Protein AF-A0A9X4MTL9-F1 (afdb_monomer_lite)

pLDDT: mean 77.8, std 8.4, range [41.0, 86.94]

Organism: Streptococcus suis (NCBI:txid1307)

Foldseek 3Di:
DDLVVLLVVLVVLVVVVVVVPDDPQVSLVVNLVSLVVCCVPVQLVVQVVPDPDDSDSVCCVPPPVVVVSNVCSSVVPD

Secondary structure (DSSP, 8-state):
--HHHHHHHHHHHHHHHHHT-S-HHHHHHHHHHHHHHHTTSHHHHHHHHT-SS--SHHHHHH-HHHHHHHHHHHHS--

Sequence (78 aa):
MSKQQIMKRLKAIELALTNKEYNHEEIIAEWLAMVRHMVCYPEIEEQLEKMPYEINFHTFAENKEFRELIKTILTEEN

Structure (mmCIF, N/CA/C/O backbone):
data_AF-A0A9X4MTL9-F1
#
_entry.id   AF-A0A9X4MTL9-F1
#
loop_
_atom_site.group_PDB
_atom_site.id
_atom_site.type_symbol
_atom_site.label_atom_id
_atom_site.label_alt_id
_atom_site.label_comp_id
_atom_site.label_asym_id
_atom_site.label_entity_id
_atom_site.label_seq_id
_atom_site.pdbx_PDB_ins_code
_atom_site.Cartn_x
_atom_site.Cartn_y
_atom_site.C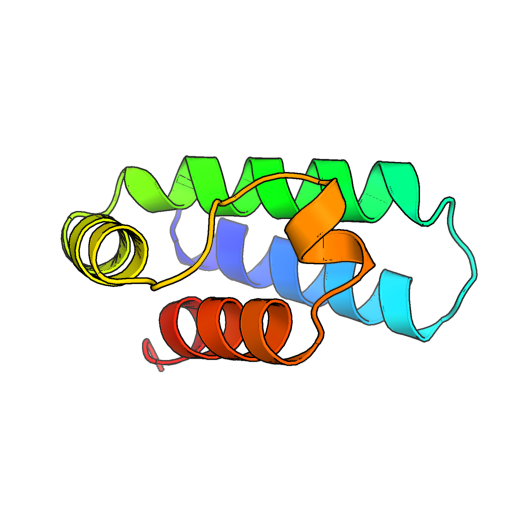artn_z
_atom_site.occupancy
_atom_site.B_iso_or_equiv
_atom_site.auth_seq_id
_atom_site.auth_comp_id
_atom_site.auth_asym_id
_atom_site.auth_atom_id
_atom_site.pdbx_PDB_model_num
ATOM 1 N N . MET A 1 1 ? 5.593 -12.060 10.547 1.00 65.94 1 MET A N 1
ATOM 2 C CA . MET A 1 1 ? 6.484 -10.881 10.641 1.00 65.94 1 MET A CA 1
ATOM 3 C C . MET A 1 1 ? 5.857 -9.898 11.604 1.00 65.94 1 MET A C 1
ATOM 5 O O . MET A 1 1 ? 4.636 -9.835 11.647 1.00 65.94 1 MET A O 1
ATOM 9 N N . SER A 1 2 ? 6.656 -9.171 12.378 1.00 79.31 2 SER A N 1
ATOM 10 C CA . SER A 1 2 ? 6.136 -8.044 13.156 1.00 79.31 2 SER A CA 1
ATOM 11 C C . SER A 1 2 ? 5.857 -6.845 12.244 1.00 79.31 2 SER A C 1
ATOM 13 O O . SER A 1 2 ? 6.489 -6.702 11.194 1.00 79.31 2 SER A O 1
ATOM 15 N N . LYS A 1 3 ? 4.962 -5.948 12.670 1.00 72.69 3 LYS A N 1
ATOM 16 C CA . LYS A 1 3 ? 4.624 -4.701 11.962 1.00 72.69 3 LYS A CA 1
ATOM 17 C C . LYS A 1 3 ? 5.875 -3.896 11.585 1.00 72.69 3 LYS A C 1
ATOM 19 O O . LYS A 1 3 ? 6.060 -3.511 10.435 1.00 72.69 3 LYS A O 1
ATOM 24 N N . GLN A 1 4 ? 6.824 -3.784 12.517 1.00 79.06 4 GLN A N 1
ATOM 25 C CA . GLN A 1 4 ? 8.120 -3.129 12.298 1.00 79.06 4 GLN A CA 1
ATOM 26 C C . GLN A 1 4 ? 8.974 -3.785 11.199 1.00 79.06 4 GLN A C 1
ATOM 28 O O . GLN A 1 4 ? 9.657 -3.085 10.451 1.00 79.06 4 GLN A O 1
ATOM 33 N N . GLN A 1 5 ? 8.961 -5.117 11.084 1.00 79.62 5 GLN A N 1
ATOM 34 C CA . GLN A 1 5 ? 9.700 -5.822 10.031 1.00 79.62 5 GLN A CA 1
ATOM 35 C C . GLN A 1 5 ? 9.101 -5.548 8.650 1.00 79.62 5 GLN A C 1
ATOM 37 O O . GLN A 1 5 ? 9.856 -5.331 7.702 1.00 79.62 5 GLN A O 1
ATOM 42 N N . ILE A 1 6 ? 7.769 -5.507 8.554 1.00 76.81 6 ILE A N 1
ATOM 43 C CA . ILE A 1 6 ? 7.069 -5.209 7.301 1.00 76.81 6 ILE A CA 1
ATOM 44 C C . ILE A 1 6 ? 7.367 -3.769 6.867 1.00 76.81 6 ILE A C 1
ATOM 46 O O . ILE A 1 6 ? 7.805 -3.546 5.740 1.00 76.81 6 ILE A O 1
ATOM 50 N N . MET A 1 7 ? 7.280 -2.811 7.794 1.00 75.62 7 MET A N 1
ATOM 51 C CA . MET A 1 7 ? 7.624 -1.408 7.533 1.00 75.62 7 MET A CA 1
ATOM 52 C C . MET A 1 7 ? 9.076 -1.217 7.094 1.00 75.62 7 MET A C 1
ATOM 54 O O . MET A 1 7 ? 9.363 -0.457 6.167 1.00 75.62 7 MET A O 1
ATOM 58 N N . LYS A 1 8 ? 10.017 -1.932 7.719 1.00 81.81 8 LYS A N 1
ATOM 59 C CA . LYS A 1 8 ? 11.427 -1.898 7.315 1.00 81.81 8 LYS A CA 1
ATOM 60 C C . LYS A 1 8 ? 11.622 -2.444 5.898 1.00 81.81 8 LYS A C 1
ATOM 62 O O . LYS A 1 8 ? 12.436 -1.902 5.152 1.00 81.81 8 LYS A O 1
ATOM 67 N N . ARG A 1 9 ? 10.896 -3.504 5.526 1.00 81.00 9 ARG A N 1
ATOM 68 C CA . ARG A 1 9 ? 10.983 -4.104 4.190 1.00 81.00 9 ARG A CA 1
ATOM 69 C C . ARG A 1 9 ? 10.393 -3.182 3.124 1.00 81.00 9 ARG A C 1
ATOM 71 O O . ARG A 1 9 ? 11.041 -2.969 2.109 1.00 81.00 9 ARG A O 1
ATOM 78 N N . LEU A 1 10 ? 9.250 -2.559 3.393 1.00 77.06 10 LEU A N 1
ATOM 79 C CA . LEU A 1 10 ? 8.624 -1.586 2.492 1.00 77.06 10 LEU A CA 1
ATOM 80 C C . LEU A 1 10 ? 9.533 -0.397 2.181 1.00 77.06 10 LEU A C 1
ATOM 82 O O . LEU A 1 10 ? 9.729 -0.079 1.011 1.00 7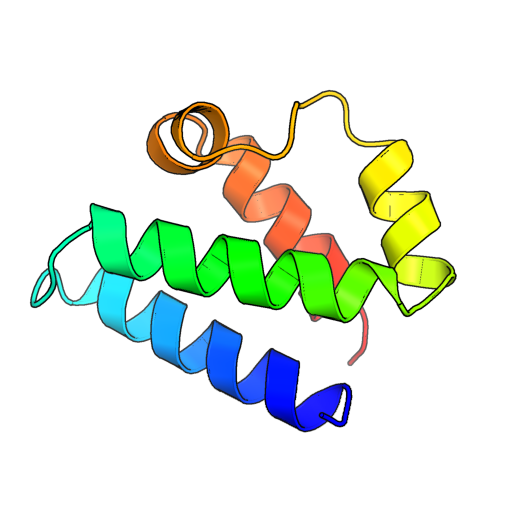7.06 10 LEU A O 1
ATOM 86 N N . LYS A 1 11 ? 10.174 0.188 3.201 1.00 79.12 11 LYS A N 1
ATOM 87 C CA . LYS A 1 11 ? 11.156 1.271 3.009 1.00 79.12 11 LYS A CA 1
ATOM 88 C C . LYS A 1 11 ? 12.323 0.857 2.104 1.00 79.12 11 LYS A C 1
ATOM 90 O O . LYS A 1 11 ? 12.816 1.664 1.321 1.00 79.12 11 LYS A O 1
ATOM 95 N N . ALA A 1 12 ? 12.773 -0.397 2.194 1.00 81.06 12 ALA A N 1
ATOM 96 C CA . ALA A 1 12 ? 13.834 -0.912 1.328 1.00 81.06 12 ALA A CA 1
ATOM 97 C C . ALA A 1 12 ? 13.369 -1.060 -0.134 1.00 81.06 12 ALA A C 1
ATOM 99 O O . ALA A 1 12 ? 14.113 -0.709 -1.047 1.00 81.06 12 ALA A O 1
ATOM 100 N N . ILE A 1 13 ? 12.133 -1.522 -0.348 1.00 76.06 13 ILE A N 1
ATOM 101 C CA . ILE A 1 13 ? 11.522 -1.661 -1.679 1.00 76.06 13 ILE A CA 1
ATOM 102 C C . ILE A 1 13 ? 11.327 -0.279 -2.334 1.00 76.06 13 ILE A C 1
ATOM 104 O O . ILE A 1 13 ? 11.604 -0.106 -3.519 1.00 76.06 13 ILE A O 1
ATOM 108 N N . GLU A 1 14 ? 10.927 0.740 -1.570 1.00 73.19 14 GLU A N 1
ATOM 109 C CA . GLU A 1 14 ? 10.804 2.122 -2.064 1.00 73.19 14 GLU A CA 1
ATOM 110 C C . GLU A 1 14 ? 12.137 2.738 -2.496 1.00 73.19 14 GLU A C 1
ATOM 112 O O . GLU A 1 14 ? 12.224 3.420 -3.524 1.00 73.19 14 GLU A O 1
ATOM 117 N N . LEU A 1 15 ? 13.195 2.488 -1.725 1.00 75.25 15 LEU A N 1
ATOM 118 C CA . LEU A 1 15 ? 14.534 2.936 -2.090 1.00 75.25 15 LEU A CA 1
ATOM 119 C C . LEU A 1 15 ? 14.985 2.271 -3.401 1.00 75.25 15 LEU A C 1
ATOM 121 O O . LEU A 1 15 ? 15.542 2.935 -4.275 1.00 75.25 15 LEU A O 1
ATOM 125 N N . ALA A 1 16 ? 14.669 0.985 -3.572 1.00 72.31 16 ALA A N 1
ATOM 126 C CA . ALA A 1 16 ? 14.950 0.239 -4.794 1.00 72.31 16 ALA A CA 1
ATOM 127 C C . ALA A 1 16 ? 14.161 0.769 -6.012 1.00 72.31 16 ALA A C 1
ATOM 129 O O . ALA A 1 16 ? 14.748 0.916 -7.085 1.00 72.31 16 ALA A O 1
ATOM 130 N N . LEU A 1 17 ? 12.881 1.149 -5.845 1.00 67.06 17 LEU A N 1
ATOM 131 C CA . LEU A 1 17 ? 12.081 1.830 -6.885 1.00 67.06 17 LEU A CA 1
ATOM 132 C C . LEU A 1 17 ? 12.747 3.122 -7.368 1.00 67.06 17 LEU A C 1
ATOM 134 O O . LEU A 1 17 ? 12.755 3.426 -8.561 1.00 67.06 17 LEU A O 1
ATOM 138 N N . THR A 1 18 ? 13.298 3.890 -6.430 1.00 69.50 18 THR A N 1
ATOM 139 C CA . THR A 1 18 ? 13.872 5.212 -6.707 1.00 69.50 18 THR A CA 1
ATOM 140 C C . THR A 1 18 ? 15.193 5.109 -7.470 1.00 69.50 18 THR A C 1
ATOM 142 O O . THR A 1 18 ? 15.468 5.930 -8.345 1.00 69.50 18 THR A O 1
ATOM 145 N N . ASN A 1 19 ? 15.982 4.067 -7.197 1.00 69.81 19 ASN A N 1
ATOM 146 C CA . ASN A 1 19 ? 17.300 3.877 -7.800 1.00 69.81 19 ASN A CA 1
ATOM 147 C C . ASN A 1 19 ? 17.259 3.286 -9.224 1.00 69.81 19 ASN A C 1
ATOM 149 O O . ASN A 1 19 ? 18.301 3.220 -9.865 1.00 69.81 19 ASN A O 1
ATOM 153 N N . LYS A 1 20 ? 16.085 2.890 -9.751 1.00 62.31 20 LYS A N 1
ATOM 154 C CA . LYS A 1 20 ? 15.896 2.288 -11.095 1.00 62.31 20 LYS A CA 1
ATOM 155 C C . LYS A 1 20 ? 16.783 1.0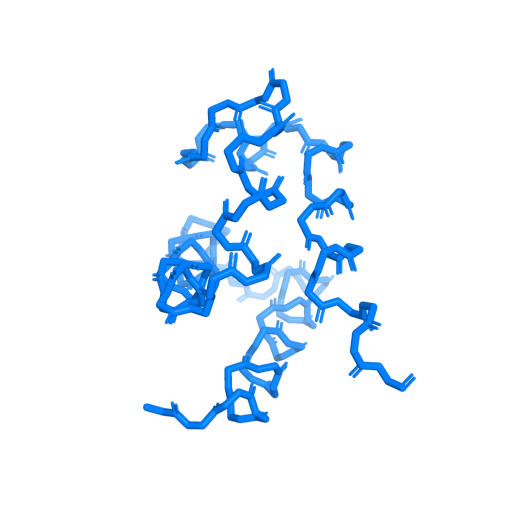64 -11.406 1.00 62.31 20 LYS A C 1
ATOM 157 O O . LYS A 1 20 ? 16.865 0.654 -12.559 1.00 62.31 20 LYS A O 1
ATOM 162 N N . GLU A 1 21 ? 17.419 0.461 -10.405 1.00 57.25 21 GLU A N 1
ATOM 163 C CA . GLU A 1 21 ? 18.352 -0.667 -10.573 1.00 57.25 21 GLU A CA 1
ATOM 164 C C . GLU A 1 21 ? 17.659 -2.036 -10.709 1.00 57.25 21 GLU A C 1
ATOM 166 O O . GLU A 1 21 ? 18.328 -3.060 -10.802 1.00 57.25 21 GLU A O 1
ATOM 171 N N . TYR A 1 22 ? 16.327 -2.078 -10.737 1.00 59.16 22 TYR A N 1
ATOM 172 C CA . TYR A 1 22 ? 15.561 -3.311 -10.561 1.00 59.16 22 TYR A CA 1
ATOM 173 C C . TYR A 1 22 ? 14.454 -3.482 -11.596 1.00 59.16 22 TYR A C 1
ATOM 175 O O . TYR A 1 22 ? 13.928 -2.511 -12.146 1.00 59.16 22 TYR A O 1
ATOM 183 N N . ASN A 1 23 ? 14.055 -4.740 -11.803 1.00 73.81 23 ASN A N 1
ATOM 184 C CA . ASN A 1 23 ? 12.845 -5.070 -12.535 1.00 73.81 23 ASN A CA 1
ATOM 185 C C . ASN A 1 23 ? 11.640 -4.481 -11.785 1.00 73.81 23 ASN A C 1
ATOM 187 O O . ASN A 1 23 ? 11.275 -4.930 -10.697 1.00 73.81 23 ASN A O 1
ATOM 191 N N . HIS A 1 24 ? 11.051 -3.437 -12.367 1.00 71.44 24 HIS A N 1
ATOM 192 C CA . HIS A 1 24 ? 9.940 -2.688 -11.785 1.00 71.44 24 HIS A CA 1
ATOM 193 C C . HIS A 1 24 ? 8.784 -3.623 -11.397 1.00 71.44 24 HIS A C 1
ATOM 195 O O . HIS A 1 24 ? 8.118 -3.392 -10.392 1.00 71.44 24 HIS A O 1
ATOM 201 N N . GLU A 1 25 ? 8.591 -4.716 -12.141 1.00 78.8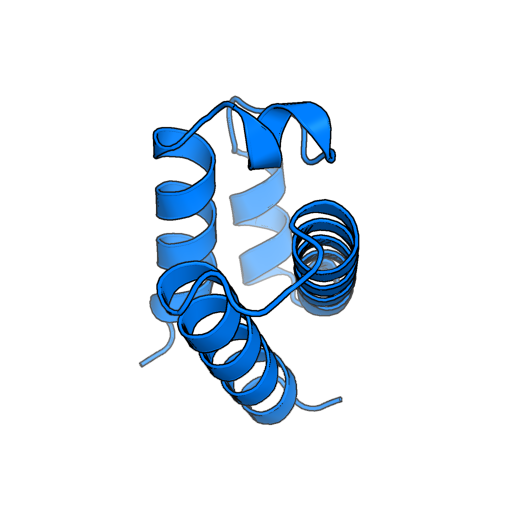8 25 GLU A N 1
ATOM 202 C CA . GLU A 1 25 ? 7.523 -5.678 -11.887 1.00 78.88 25 GLU A CA 1
ATOM 203 C C . GLU A 1 25 ? 7.746 -6.500 -10.607 1.00 78.88 25 GLU A C 1
ATOM 205 O O . GLU A 1 25 ? 6.825 -6.670 -9.807 1.00 78.88 25 GLU A O 1
ATOM 210 N N . GLU A 1 26 ? 8.975 -6.963 -10.368 1.00 78.56 26 GLU A N 1
ATOM 211 C CA . GLU A 1 26 ? 9.328 -7.760 -9.182 1.00 78.56 26 GLU A CA 1
ATOM 212 C C . GLU A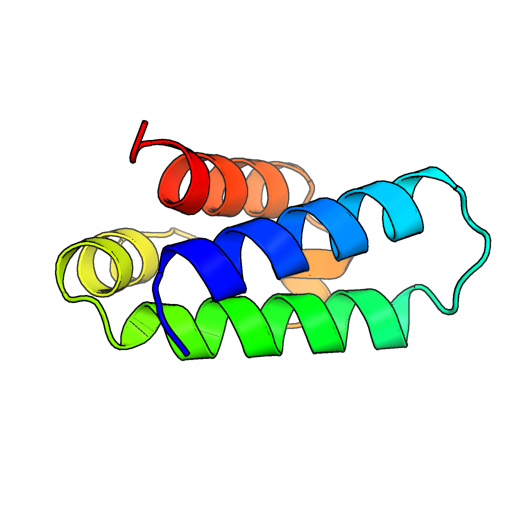 1 26 ? 9.163 -6.949 -7.899 1.00 78.56 26 GLU A C 1
ATOM 214 O O . GLU A 1 26 ? 8.642 -7.433 -6.896 1.00 78.56 26 GLU A O 1
ATOM 219 N N . ILE A 1 27 ? 9.544 -5.678 -7.960 1.00 75.19 27 ILE A N 1
ATOM 220 C CA . ILE A 1 27 ? 9.410 -4.740 -6.854 1.00 75.19 27 ILE A CA 1
ATOM 221 C C . ILE A 1 27 ? 7.943 -4.467 -6.521 1.00 75.19 27 ILE A C 1
ATOM 223 O O . ILE A 1 27 ? 7.564 -4.482 -5.351 1.00 75.19 27 ILE A O 1
ATOM 227 N N . ILE A 1 28 ? 7.107 -4.218 -7.532 1.00 79.62 28 ILE A N 1
ATOM 228 C CA . ILE A 1 28 ? 5.672 -3.990 -7.325 1.00 79.62 28 ILE A CA 1
ATOM 229 C C . ILE A 1 28 ? 5.021 -5.254 -6.749 1.00 79.62 28 ILE A C 1
ATOM 231 O O . ILE A 1 28 ? 4.201 -5.167 -5.832 1.00 79.62 28 ILE A O 1
ATOM 235 N N . ALA A 1 29 ? 5.416 -6.433 -7.235 1.00 82.75 29 ALA A N 1
ATOM 236 C CA . ALA A 1 29 ? 4.946 -7.705 -6.702 1.00 82.75 29 ALA A CA 1
ATOM 237 C C . ALA A 1 29 ? 5.352 -7.903 -5.230 1.00 82.75 29 ALA A C 1
ATOM 239 O O . ALA A 1 29 ? 4.509 -8.287 -4.413 1.00 82.75 29 ALA A O 1
ATOM 240 N N . GLU A 1 30 ? 6.603 -7.595 -4.869 1.00 82.00 30 GLU A N 1
ATOM 241 C CA . GLU A 1 30 ? 7.084 -7.666 -3.484 1.00 82.00 30 GLU A CA 1
ATOM 242 C C . GLU A 1 30 ? 6.326 -6.681 -2.581 1.00 82.00 30 GLU A C 1
ATOM 244 O O . GLU A 1 30 ? 5.898 -7.039 -1.482 1.00 82.00 30 GLU A O 1
ATOM 249 N N . TRP A 1 31 ? 6.074 -5.464 -3.063 1.00 82.19 31 TRP A N 1
ATOM 250 C CA . TRP A 1 31 ? 5.335 -4.444 -2.322 1.00 82.19 31 TRP A CA 1
ATOM 251 C C . TRP A 1 31 ? 3.882 -4.862 -2.057 1.00 82.19 31 TRP A C 1
ATOM 253 O O . TRP A 1 31 ? 3.412 -4.808 -0.920 1.00 82.19 31 TRP A O 1
ATOM 263 N N . LEU A 1 32 ? 3.182 -5.379 -3.072 1.00 83.00 32 LEU A N 1
ATOM 264 C CA . LEU A 1 32 ? 1.820 -5.908 -2.927 1.00 83.00 32 LEU A CA 1
ATOM 265 C C . LEU A 1 32 ? 1.754 -7.118 -1.989 1.00 83.00 32 LEU A C 1
ATOM 267 O O . LEU A 1 32 ? 0.765 -7.297 -1.275 1.00 83.00 32 LEU A O 1
ATOM 271 N N . ALA A 1 33 ? 2.785 -7.966 -1.974 1.00 84.50 33 ALA A N 1
ATOM 272 C CA . ALA A 1 33 ? 2.881 -9.049 -1.000 1.00 84.50 33 ALA A CA 1
ATOM 273 C C . ALA A 1 33 ? 2.998 -8.499 0.431 1.00 84.50 33 ALA A C 1
ATOM 275 O O . ALA A 1 33 ? 2.328 -8.997 1.335 1.00 84.50 33 ALA A O 1
ATOM 276 N N . MET A 1 34 ? 3.780 -7.434 0.636 1.00 81.06 34 MET A N 1
ATOM 277 C CA . MET A 1 34 ? 3.908 -6.785 1.944 1.00 81.06 34 MET A CA 1
ATOM 278 C C . MET A 1 34 ? 2.604 -6.122 2.405 1.00 81.06 34 MET A C 1
ATOM 280 O O . MET A 1 34 ? 2.237 -6.280 3.568 1.00 81.06 34 MET A O 1
ATOM 284 N N . VAL A 1 35 ? 1.864 -5.457 1.511 1.00 79.44 35 VAL A N 1
ATOM 285 C CA . VAL A 1 35 ? 0.530 -4.906 1.829 1.00 79.44 35 VAL A CA 1
ATOM 286 C C . VAL A 1 35 ? -0.422 -6.007 2.275 1.00 79.44 35 VAL A C 1
ATOM 288 O O . VAL A 1 35 ? -1.062 -5.873 3.314 1.00 79.44 35 VAL A O 1
ATOM 291 N N . ARG A 1 36 ? -0.465 -7.134 1.553 1.00 80.38 36 ARG A N 1
ATOM 292 C CA . ARG A 1 36 ? -1.299 -8.288 1.927 1.00 80.38 36 ARG A CA 1
ATOM 293 C C . ARG A 1 36 ? -0.970 -8.834 3.314 1.00 80.38 36 ARG A C 1
ATOM 295 O O . ARG A 1 36 ? -1.874 -9.251 4.025 1.00 80.38 36 ARG A O 1
ATOM 302 N N . HIS A 1 37 ? 0.295 -8.798 3.727 1.00 80.44 37 HIS A N 1
ATOM 303 C CA . HIS A 1 37 ? 0.674 -9.182 5.087 1.00 80.44 37 HIS A CA 1
ATOM 304 C C . HIS A 1 37 ? 0.188 -8.205 6.164 1.00 80.44 37 HIS A C 1
ATOM 306 O O . HIS A 1 37 ? 0.092 -8.605 7.323 1.00 80.44 37 HIS A O 1
ATOM 312 N N . MET A 1 38 ? -0.115 -6.955 5.810 1.00 73.31 38 MET A N 1
ATOM 313 C CA . MET A 1 38 ? -0.634 -5.959 6.749 1.00 73.31 38 MET A CA 1
ATOM 314 C C . MET A 1 38 ? -2.150 -5.889 6.818 1.00 73.31 38 MET A C 1
ATOM 316 O O . MET A 1 38 ? -2.656 -5.378 7.806 1.00 73.31 38 MET A O 1
ATOM 320 N N . VAL A 1 39 ? -2.865 -6.483 5.860 1.00 75.69 39 VAL A N 1
ATOM 321 C CA . VAL A 1 39 ? -4.316 -6.723 5.982 1.00 75.69 39 VAL A CA 1
ATOM 322 C C . VAL A 1 39 ? -4.632 -7.570 7.226 1.00 75.69 39 VAL A C 1
ATOM 324 O O . VAL A 1 39 ? -5.717 -7.489 7.772 1.00 75.69 39 VAL A O 1
ATOM 327 N N . CYS A 1 40 ? -3.667 -8.323 7.766 1.00 77.06 40 CYS A N 1
ATOM 328 C CA . CYS A 1 40 ? -3.831 -9.017 9.048 1.00 77.06 40 CYS A CA 1
ATOM 329 C C . CYS A 1 40 ? -3.982 -8.081 10.269 1.00 77.06 40 CYS A C 1
ATOM 331 O O . CYS A 1 40 ? -4.190 -8.577 11.378 1.00 77.06 40 CYS A O 1
ATOM 333 N N . TYR A 1 41 ? -3.818 -6.767 10.097 1.00 81.81 41 TYR A N 1
ATOM 334 C CA . TYR A 1 41 ? -4.051 -5.753 11.120 1.00 81.81 41 TYR A CA 1
ATOM 335 C C . TYR A 1 41 ? -5.403 -5.064 10.861 1.00 81.81 41 TYR A C 1
ATOM 337 O O . TYR A 1 41 ? -5.529 -4.402 9.827 1.00 81.81 41 TYR A O 1
ATOM 345 N N . PRO A 1 42 ? -6.397 -5.182 11.766 1.00 82.94 42 PRO A N 1
ATOM 346 C CA . PRO A 1 42 ? -7.757 -4.679 11.537 1.00 82.94 42 PRO A CA 1
ATOM 347 C C . PRO A 1 42 ? -7.822 -3.192 11.166 1.00 82.94 42 PRO A C 1
ATOM 349 O O . PRO A 1 42 ? -8.611 -2.791 10.317 1.00 82.94 42 PRO A O 1
ATOM 352 N N . GLU A 1 43 ? -6.959 -2.368 11.761 1.00 83.06 43 GLU A N 1
ATOM 353 C CA . GLU A 1 43 ? -6.890 -0.931 11.497 1.00 83.06 43 GLU A CA 1
ATOM 354 C C . GLU A 1 43 ? -6.374 -0.593 10.089 1.00 83.06 43 GLU A C 1
ATOM 356 O O . GLU A 1 43 ? -6.721 0.451 9.537 1.00 83.06 43 GLU A O 1
ATOM 361 N N . ILE A 1 44 ? -5.554 -1.471 9.505 1.00 81.62 44 ILE A N 1
ATOM 362 C CA . ILE A 1 44 ? -5.049 -1.335 8.136 1.00 81.62 44 ILE A CA 1
ATOM 363 C C . ILE A 1 44 ? -6.058 -1.937 7.158 1.00 81.62 44 ILE A C 1
ATOM 365 O O . ILE A 1 44 ? -6.323 -1.334 6.123 1.00 81.62 44 ILE A O 1
ATOM 369 N N . GLU A 1 45 ? -6.653 -3.086 7.486 1.00 84.31 45 GLU A N 1
ATOM 370 C CA . GLU A 1 45 ? -7.721 -3.713 6.698 1.00 84.31 45 GLU A CA 1
ATOM 371 C C . GLU A 1 45 ? -8.879 -2.740 6.451 1.00 84.31 45 GLU A C 1
ATOM 373 O O . GLU A 1 45 ? -9.221 -2.484 5.298 1.00 84.31 45 GLU A O 1
ATOM 378 N N . GLU A 1 46 ? -9.394 -2.096 7.502 1.00 85.69 46 GLU A N 1
ATOM 379 C CA . GLU A 1 46 ? -10.502 -1.141 7.389 1.00 85.69 46 GLU A CA 1
ATOM 380 C C . GLU A 1 46 ? -10.148 0.076 6.510 1.00 85.69 46 GLU A C 1
ATOM 382 O O . GLU A 1 46 ? -10.987 0.590 5.767 1.00 85.69 46 GLU A O 1
ATOM 387 N N . GLN A 1 47 ? -8.902 0.556 6.573 1.00 84.31 47 GLN A N 1
ATOM 388 C CA . GLN A 1 47 ? -8.441 1.660 5.726 1.00 84.31 47 GLN A CA 1
ATOM 389 C C . GLN A 1 47 ? -8.274 1.233 4.267 1.00 84.31 47 GLN A C 1
ATOM 391 O O . GLN A 1 47 ? -8.614 1.997 3.362 1.00 84.31 47 GLN A O 1
ATOM 396 N N . LEU A 1 48 ? -7.788 0.013 4.032 1.00 83.25 48 LEU A N 1
ATOM 397 C CA . LEU A 1 48 ? -7.623 -0.537 2.692 1.00 83.25 48 LEU A CA 1
ATOM 398 C C . LEU A 1 48 ? -8.978 -0.820 2.022 1.00 83.25 48 LEU A C 1
ATOM 400 O O . LEU A 1 48 ? -9.127 -0.532 0.837 1.00 83.25 48 LEU A O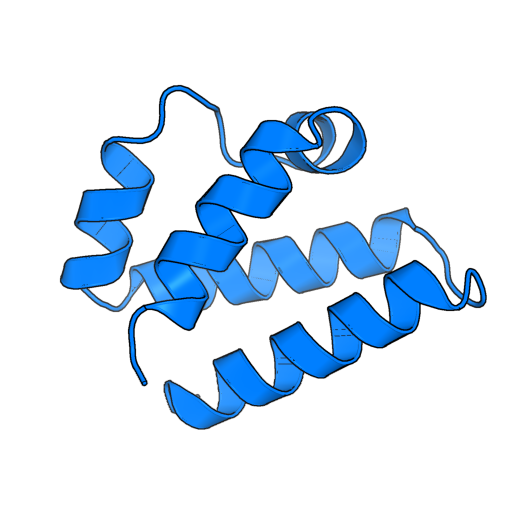 1
ATOM 404 N N . GLU A 1 49 ? -9.974 -1.310 2.766 1.00 84.19 49 GLU A N 1
ATOM 405 C CA . GLU A 1 49 ? -11.343 -1.522 2.264 1.00 84.19 49 GLU A CA 1
ATOM 406 C C . GLU A 1 49 ? -12.036 -0.219 1.843 1.00 84.19 49 GLU A C 1
ATOM 408 O O . GLU A 1 49 ? -12.845 -0.211 0.916 1.00 84.19 49 GLU A O 1
ATOM 413 N N . LYS A 1 50 ? -11.711 0.901 2.499 1.00 86.94 50 LYS A N 1
ATOM 414 C CA . LYS A 1 50 ? -12.263 2.227 2.178 1.00 86.94 50 LYS A CA 1
ATOM 415 C C . LYS A 1 50 ? -11.605 2.884 0.965 1.00 86.94 50 LYS A C 1
ATOM 417 O O . LYS A 1 50 ? -12.047 3.959 0.550 1.00 86.94 50 LYS A O 1
ATOM 422 N N . MET A 1 51 ? -10.551 2.293 0.402 1.00 84.44 51 MET A N 1
ATOM 423 C CA . MET A 1 51 ? -9.877 2.885 -0.747 1.00 84.44 51 MET A CA 1
ATOM 424 C C . MET A 1 51 ? -10.758 2.836 -1.999 1.00 84.44 51 MET A C 1
ATOM 426 O O . MET A 1 51 ? -11.350 1.803 -2.305 1.00 84.44 51 MET A O 1
ATOM 430 N N . PRO A 1 52 ? -10.778 3.910 -2.807 1.00 85.75 52 PRO A N 1
ATOM 431 C CA . PRO A 1 52 ? -11.542 3.940 -4.052 1.00 85.75 52 PRO A CA 1
ATOM 432 C C . PRO A 1 52 ? -10.832 3.204 -5.206 1.00 85.75 52 PRO A C 1
ATOM 434 O O . PRO A 1 52 ? -11.203 3.373 -6.366 1.00 85.75 52 PRO A O 1
ATOM 437 N N . TYR A 1 53 ? -9.794 2.418 -4.910 1.00 84.62 53 TYR A N 1
ATOM 438 C CA . TYR A 1 53 ? -8.920 1.785 -5.892 1.00 84.62 53 TYR A CA 1
ATOM 439 C C . TYR A 1 53 ? -8.767 0.292 -5.617 1.00 84.62 53 TYR A C 1
ATOM 441 O O . TYR A 1 53 ? -8.637 -0.135 -4.471 1.00 84.62 53 TYR A O 1
ATOM 449 N N . GLU A 1 54 ? -8.695 -0.496 -6.685 1.00 85.31 54 GLU A N 1
ATOM 450 C CA . GLU A 1 54 ? -8.410 -1.923 -6.587 1.00 85.31 54 GLU A CA 1
ATOM 451 C C . GLU A 1 54 ? -6.919 -2.173 -6.309 1.00 85.31 54 GLU A C 1
ATOM 453 O O . GLU A 1 54 ? -6.044 -1.680 -7.029 1.00 85.31 54 GLU A O 1
ATOM 458 N N . ILE A 1 55 ? -6.621 -2.983 -5.288 1.00 82.75 55 ILE A N 1
ATOM 459 C CA . ILE A 1 55 ? -5.249 -3.329 -4.894 1.00 82.75 55 ILE A CA 1
ATOM 460 C C . ILE A 1 55 ? -4.700 -4.421 -5.815 1.00 82.75 55 ILE A C 1
ATOM 462 O O . ILE A 1 55 ? -4.722 -5.613 -5.500 1.00 82.75 55 ILE A O 1
ATOM 466 N N . ASN A 1 56 ? -4.177 -4.013 -6.967 1.00 84.88 56 ASN A N 1
ATOM 467 C CA . ASN A 1 56 ? -3.534 -4.910 -7.919 1.00 84.88 56 ASN A CA 1
ATOM 468 C C . ASN A 1 56 ? -2.287 -4.273 -8.552 1.00 84.88 56 ASN A C 1
ATOM 470 O O . ASN A 1 56 ? -1.958 -3.108 -8.323 1.00 84.88 56 ASN A O 1
ATOM 474 N N . PHE A 1 57 ? -1.569 -5.079 -9.334 1.00 82.62 57 PHE A N 1
ATOM 475 C CA . PHE A 1 57 ? -0.325 -4.677 -9.987 1.00 82.62 57 PHE A CA 1
ATOM 476 C C . PHE A 1 57 ? -0.499 -3.458 -10.893 1.00 82.62 57 PHE A C 1
ATOM 478 O O . PHE A 1 57 ? 0.292 -2.524 -10.824 1.00 82.62 57 PHE A O 1
ATOM 485 N N . HIS A 1 58 ? -1.534 -3.468 -11.729 1.00 85.31 58 HIS A N 1
ATOM 486 C CA . HIS A 1 58 ? -1.753 -2.449 -12.747 1.00 85.31 58 HIS A CA 1
ATOM 487 C C . HIS A 1 58 ? -2.063 -1.090 -12.113 1.00 85.31 58 HIS A C 1
ATOM 489 O O . HIS A 1 58 ? -1.391 -0.102 -12.409 1.00 85.31 58 HIS A O 1
ATOM 495 N N . THR A 1 59 ? -2.977 -1.065 -11.139 1.00 85.50 59 THR A N 1
ATOM 496 C CA . THR A 1 59 ? -3.262 0.131 -10.344 1.00 85.50 59 THR A CA 1
ATOM 497 C C . THR A 1 59 ? -2.002 0.634 -9.646 1.00 85.50 59 THR A C 1
ATOM 499 O O . THR A 1 59 ? -1.710 1.827 -9.683 1.00 85.50 59 THR A O 1
ATOM 502 N N . PHE A 1 60 ? -1.202 -0.262 -9.059 1.00 82.94 60 PHE A N 1
ATOM 503 C CA . PHE A 1 60 ? 0.044 0.136 -8.413 1.00 82.94 60 PHE A CA 1
ATOM 504 C C . PHE A 1 60 ? 1.073 0.699 -9.397 1.00 82.94 60 PHE A C 1
ATOM 506 O O . PHE A 1 60 ? 1.743 1.672 -9.064 1.00 82.94 60 PHE A O 1
ATOM 513 N N . ALA A 1 61 ? 1.214 0.130 -10.594 1.00 80.56 61 ALA A N 1
ATOM 514 C CA . ALA A 1 61 ? 2.178 0.575 -11.598 1.00 80.56 61 ALA A CA 1
ATOM 515 C C . ALA A 1 61 ? 1.821 1.960 -12.160 1.00 80.56 61 ALA A C 1
ATOM 517 O O . ALA A 1 61 ? 2.682 2.836 -12.295 1.00 80.56 61 ALA A O 1
ATOM 518 N N . GLU A 1 62 ? 0.539 2.197 -12.419 1.00 83.88 62 GLU A N 1
ATOM 519 C CA . GLU A 1 62 ? 0.095 3.346 -13.210 1.00 83.88 62 GLU A CA 1
ATOM 520 C C . GLU A 1 62 ? -0.439 4.501 -12.360 1.00 83.88 62 GLU A C 1
ATOM 522 O O . GLU A 1 62 ? -0.340 5.660 -12.763 1.00 83.88 62 GLU A O 1
ATOM 527 N N . ASN A 1 63 ? -0.925 4.230 -11.146 1.00 84.62 63 ASN A N 1
ATOM 528 C CA . ASN A 1 63 ? -1.552 5.244 -10.309 1.00 84.62 63 ASN A CA 1
ATOM 529 C C . ASN A 1 63 ? -0.633 5.707 -9.167 1.00 84.62 63 ASN A C 1
ATOM 531 O O . ASN A 1 63 ? -0.439 5.030 -8.157 1.00 84.62 63 ASN A O 1
ATOM 535 N N . LYS A 1 64 ? -0.086 6.920 -9.312 1.00 82.56 64 LYS A N 1
ATOM 536 C CA . LYS A 1 64 ? 0.752 7.550 -8.282 1.00 82.56 64 LYS A CA 1
ATOM 537 C C . LYS A 1 64 ? -0.030 7.896 -7.010 1.00 82.56 64 LYS A C 1
ATOM 539 O O . LYS A 1 64 ? 0.516 7.721 -5.929 1.00 82.56 64 LYS A O 1
ATOM 544 N N . GLU A 1 65 ? -1.265 8.378 -7.131 1.00 84.31 65 GLU A N 1
ATOM 545 C CA . GLU A 1 65 ? -2.111 8.751 -5.987 1.00 84.31 65 GLU A CA 1
ATOM 546 C C . GLU A 1 65 ? -2.417 7.534 -5.113 1.00 84.31 65 GLU A C 1
ATOM 548 O O . GLU A 1 65 ? -2.249 7.583 -3.900 1.00 84.31 65 GLU A O 1
ATOM 553 N N . PHE A 1 66 ? -2.739 6.405 -5.742 1.00 84.38 66 PHE A N 1
ATOM 554 C CA . PHE A 1 66 ? -2.912 5.129 -5.057 1.00 84.38 66 PHE A CA 1
ATOM 555 C C . PHE A 1 66 ? -1.657 4.705 -4.278 1.00 84.38 66 PHE A C 1
ATOM 557 O O . PHE A 1 66 ? -1.754 4.315 -3.113 1.00 84.38 66 PHE A O 1
ATOM 564 N N . ARG A 1 67 ? -0.468 4.821 -4.889 1.00 82.44 67 ARG A N 1
ATOM 565 C CA . ARG A 1 67 ? 0.796 4.521 -4.196 1.00 82.44 67 ARG A CA 1
ATOM 566 C C . ARG A 1 67 ? 1.000 5.413 -2.973 1.00 82.44 67 ARG A C 1
ATOM 568 O O . ARG A 1 67 ? 1.433 4.912 -1.944 1.00 82.44 67 ARG A O 1
ATOM 575 N N . GLU A 1 68 ? 0.700 6.706 -3.070 1.00 83.12 68 GLU A N 1
ATOM 576 C CA . GLU A 1 68 ? 0.817 7.629 -1.934 1.00 83.12 68 GLU A CA 1
ATOM 577 C C . GLU A 1 68 ? -0.227 7.348 -0.843 1.00 83.12 68 GLU A C 1
ATOM 579 O O . GLU A 1 68 ? 0.111 7.377 0.334 1.00 83.12 68 GLU A O 1
ATOM 584 N N . LEU A 1 69 ? -1.463 6.992 -1.202 1.00 82.69 69 LEU A N 1
ATOM 585 C CA . LEU A 1 69 ? -2.501 6.630 -0.232 1.00 82.69 69 LEU A CA 1
ATOM 586 C C . LEU A 1 69 ? -2.128 5.399 0.583 1.00 82.69 69 LEU A C 1
ATOM 588 O O . LEU A 1 69 ? -2.197 5.443 1.810 1.00 82.69 69 LEU A O 1
ATOM 592 N N . ILE A 1 70 ? -1.680 4.323 -0.073 1.00 80.19 70 ILE A N 1
ATOM 593 C CA . ILE A 1 70 ? -1.231 3.161 0.688 1.00 80.19 70 ILE A CA 1
ATOM 594 C C . ILE A 1 70 ? -0.011 3.543 1.536 1.00 80.19 70 ILE A C 1
ATOM 596 O O . ILE A 1 70 ? 0.032 3.174 2.701 1.00 80.19 70 ILE A O 1
ATOM 600 N N . LYS A 1 71 ? 0.942 4.349 1.049 1.00 77.81 71 LYS A N 1
ATOM 601 C CA . LYS A 1 71 ? 2.035 4.828 1.916 1.00 77.81 71 LYS A CA 1
ATOM 602 C C . LYS A 1 71 ? 1.526 5.535 3.167 1.00 77.81 71 LYS A C 1
ATOM 604 O O . LYS A 1 71 ? 2.034 5.238 4.243 1.00 77.81 71 LYS A O 1
ATOM 609 N N . THR A 1 72 ? 0.544 6.425 3.058 1.00 82.31 72 THR A N 1
ATOM 610 C CA . THR A 1 72 ? -0.030 7.126 4.216 1.00 82.31 72 THR A CA 1
ATOM 611 C C . THR A 1 72 ? -0.594 6.139 5.235 1.00 82.31 72 THR A C 1
ATOM 613 O O . THR A 1 72 ? -0.163 6.167 6.384 1.00 82.31 72 THR A O 1
ATOM 616 N N . ILE A 1 73 ? -1.431 5.192 4.794 1.00 78.25 73 ILE A N 1
ATOM 617 C CA . ILE A 1 73 ? -2.019 4.141 5.651 1.00 78.25 73 ILE A CA 1
ATOM 618 C C . ILE A 1 73 ? -0.929 3.362 6.401 1.00 78.25 73 ILE A C 1
ATOM 620 O O . ILE A 1 73 ? -1.087 2.984 7.559 1.00 78.25 73 ILE A O 1
ATOM 624 N N . LEU A 1 74 ? 0.203 3.122 5.740 1.00 69.31 74 LEU A N 1
ATOM 625 C CA . LEU A 1 74 ? 1.307 2.356 6.307 1.00 69.31 74 LEU A CA 1
ATOM 626 C C . LEU A 1 74 ? 2.231 3.193 7.196 1.00 69.31 74 LEU A C 1
ATOM 628 O O . LEU A 1 74 ? 2.872 2.648 8.089 1.00 69.31 74 LEU A O 1
ATOM 632 N N . THR A 1 75 ? 2.317 4.504 6.972 1.00 68.25 75 THR A N 1
ATOM 633 C CA . THR A 1 75 ? 3.256 5.401 7.669 1.00 68.25 75 THR A CA 1
ATOM 634 C C . THR A 1 75 ? 2.622 6.115 8.865 1.00 68.25 75 THR A C 1
ATOM 636 O O . THR A 1 75 ? 3.360 6.564 9.737 1.00 68.25 75 THR A O 1
ATOM 639 N N . GLU A 1 76 ? 1.289 6.189 8.948 1.00 59.84 76 GLU A N 1
ATOM 640 C CA . GLU A 1 76 ? 0.554 6.849 10.043 1.00 59.84 76 GLU A CA 1
ATOM 641 C C . GLU A 1 76 ? 0.679 6.165 11.421 1.00 59.84 76 GLU A C 1
ATOM 643 O O . GLU A 1 76 ? 0.196 6.705 12.412 1.00 59.84 76 GLU A O 1
ATOM 648 N N . GLU A 1 77 ? 1.409 5.051 11.545 1.00 50.59 77 GLU A N 1
ATOM 649 C CA . GLU A 1 77 ? 1.866 4.549 12.848 1.00 50.59 77 GLU A CA 1
ATOM 650 C C . GLU A 1 77 ? 3.311 4.942 13.164 1.00 50.59 77 GLU A C 1
ATOM 652 O O . GLU A 1 77 ? 4.229 4.113 13.156 1.00 50.59 77 GLU A O 1
ATOM 657 N N . ASN A 1 78 ? 3.503 6.219 13.479 1.00 41.00 78 ASN A N 1
ATOM 658 C CA . ASN A 1 78 ? 4.715 6.712 14.122 1.00 41.00 78 ASN A CA 1
ATOM 659 C C . ASN A 1 78 ? 4.354 7.559 15.342 1.00 41.00 78 ASN A C 1
ATOM 661 O O . ASN A 1 78 ? 3.520 8.478 15.183 1.00 41.00 78 ASN A O 1
#

Radius of gyration: 11.97 Å; chains: 1; bounding box: 31×20×27 Å